Protein AF-A0A9P4LET3-F1 (afdb_monomer_lite)

Foldseek 3Di:
DDDPDPLVVVLVVLQADPVVRDGDDLVSSLVVLVVVLVVVLVVLCCVLPPPVCVVVDDDVSVVVSVVCCDVANPDCDPHSNVVSVVSNVD

Secondary structure (DSSP, 8-state):
---S-HHHHHHHHHTB-TTT-SBPPHHHHHHHHHHHHHHHHHHHHHHHS-GGGGGG--HHHHHHHHHHHHHHTS-SSS-HHHHHHHHH--

Sequence (90 aa):
QPFKSGLVHFLAALGVNLDTLQLRTAPEYSSLLSLLVYCMQVLAAEAFFPTEQRDKQGAAETRMLLQQRSCHLVDGSHSPMSVMLSLLAY

Radius of gyration: 16.03 Å; chains: 1; bounding box: 42×26×40 Å

Structure (mmCIF, N/CA/C/O backbone):
data_AF-A0A9P4LET3-F1
#
_entry.id   AF-A0A9P4LET3-F1
#
loop_
_atom_site.group_PDB
_atom_site.id
_atom_site.type_symbol
_atom_site.label_atom_id
_atom_site.label_alt_id
_atom_site.label_comp_id
_atom_site.label_asym_id
_atom_site.label_entity_id
_atom_site.label_seq_id
_atom_site.pdbx_PDB_ins_code
_atom_site.Cartn_x
_atom_site.Cartn_y
_atom_site.Cartn_z
_atom_site.occupancy
_atom_site.B_iso_or_equiv
_atom_site.auth_seq_id
_atom_site.auth_comp_id
_atom_site.auth_asym_id
_atom_site.auth_atom_id
_atom_site.pdbx_PDB_model_num
ATOM 1 N N . GLN A 1 1 ? -26.159 8.742 0.120 1.00 53.56 1 GLN A N 1
ATOM 2 C CA . GLN A 1 1 ? -25.225 9.247 -0.914 1.00 53.56 1 GLN A CA 1
ATOM 3 C C . GLN A 1 1 ? -24.110 8.224 -1.084 1.00 53.56 1 GLN A C 1
ATOM 5 O O . GLN A 1 1 ? -23.696 7.684 -0.064 1.00 53.56 1 GLN A O 1
ATOM 10 N N . PRO A 1 2 ? -23.644 7.918 -2.307 1.00 61.62 2 PRO A N 1
ATOM 11 C CA . PRO A 1 2 ? -22.465 7.073 -2.483 1.00 61.62 2 PRO A CA 1
ATOM 12 C C . PRO A 1 2 ? -21.225 7.755 -1.884 1.00 61.62 2 PRO A C 1
ATOM 14 O O . PRO A 1 2 ? -21.125 8.985 -1.883 1.00 61.62 2 PRO A O 1
ATOM 17 N N . PHE A 1 3 ? -20.293 6.964 -1.350 1.00 60.09 3 PHE A N 1
ATOM 18 C CA . PHE A 1 3 ? -19.038 7.483 -0.808 1.00 60.09 3 PHE A CA 1
ATOM 19 C C . PHE A 1 3 ? -18.206 8.139 -1.916 1.00 60.09 3 PHE A C 1
ATOM 21 O O . PHE A 1 3 ? -18.095 7.597 -3.013 1.00 60.09 3 PHE A O 1
ATOM 28 N N . LYS A 1 4 ? -17.576 9.286 -1.617 1.00 72.50 4 LYS A N 1
ATOM 29 C CA . LYS A 1 4 ? -16.699 9.997 -2.569 1.00 72.50 4 LYS A CA 1
ATOM 30 C C . LYS A 1 4 ? -15.482 9.165 -3.001 1.00 72.50 4 LYS A C 1
ATOM 32 O O . LYS A 1 4 ? -14.959 9.382 -4.085 1.00 72.50 4 LYS A O 1
ATOM 37 N N . SER A 1 5 ? -15.039 8.226 -2.163 1.00 77.31 5 SER A N 1
ATOM 38 C CA . SER A 1 5 ? -13.988 7.256 -2.479 1.00 77.31 5 SER A CA 1
ATOM 39 C C . SER A 1 5 ? -14.332 5.907 -1.855 1.00 77.31 5 SER A C 1
ATOM 41 O O . SER A 1 5 ? -14.398 5.784 -0.631 1.00 77.31 5 SER A O 1
ATOM 43 N N . GLY A 1 6 ? -14.544 4.890 -2.695 1.00 84.00 6 GLY A N 1
ATOM 44 C CA . GLY A 1 6 ? -14.791 3.521 -2.234 1.00 84.00 6 GLY A CA 1
ATOM 45 C C . GLY A 1 6 ? -13.604 2.935 -1.466 1.00 84.00 6 GLY A C 1
ATOM 46 O O . GLY A 1 6 ? -13.801 2.159 -0.538 1.00 84.00 6 GLY A O 1
ATOM 47 N N . LEU A 1 7 ? -12.381 3.370 -1.784 1.00 82.56 7 LEU A N 1
ATOM 48 C CA . LEU A 1 7 ? -11.168 2.889 -1.127 1.00 82.56 7 LEU A CA 1
ATOM 49 C C . LEU A 1 7 ? -11.054 3.431 0.303 1.00 82.56 7 LEU A C 1
ATOM 51 O O . LEU A 1 7 ? -10.807 2.663 1.221 1.00 82.56 7 LEU A O 1
ATOM 55 N N . VAL A 1 8 ? -11.340 4.718 0.529 1.00 80.88 8 VAL A N 1
ATOM 56 C CA . VAL A 1 8 ? -11.382 5.282 1.895 1.00 80.88 8 VAL A CA 1
ATOM 57 C C . VAL A 1 8 ? -12.446 4.586 2.744 1.00 80.88 8 VAL A C 1
ATOM 59 O O . VAL A 1 8 ? -12.214 4.291 3.913 1.00 80.88 8 VAL A O 1
ATOM 62 N N . HIS A 1 9 ? -13.599 4.277 2.149 1.00 86.56 9 HIS A N 1
ATOM 63 C CA . HIS A 1 9 ? -14.639 3.521 2.839 1.00 86.56 9 HIS A CA 1
ATOM 64 C C . HIS A 1 9 ? -14.190 2.094 3.181 1.00 86.56 9 HIS A C 1
ATOM 66 O O . HIS A 1 9 ? -14.400 1.636 4.300 1.00 86.56 9 HIS A O 1
ATOM 72 N N . PHE A 1 10 ? -13.525 1.416 2.246 1.00 89.38 10 PHE A N 1
ATOM 73 C CA . PHE A 1 10 ? -12.947 0.096 2.474 1.00 89.38 10 PHE A CA 1
ATOM 74 C C . PHE A 1 10 ? -11.913 0.102 3.613 1.00 89.38 10 PHE A C 1
ATOM 76 O O . PHE A 1 10 ? -11.955 -0.777 4.470 1.00 89.38 10 PHE A O 1
ATOM 83 N N . LEU A 1 11 ? -11.049 1.120 3.690 1.00 89.50 11 LEU A N 1
ATOM 84 C CA . LEU A 1 11 ? -10.107 1.284 4.806 1.00 89.50 11 LEU A CA 1
ATOM 85 C C . LEU A 1 11 ? -10.835 1.448 6.144 1.00 89.50 11 LEU A C 1
ATOM 87 O O . LEU A 1 11 ? -10.503 0.772 7.111 1.00 89.50 11 LEU A O 1
ATOM 91 N N . ALA A 1 12 ? -11.877 2.280 6.193 1.00 88.38 12 ALA A N 1
ATOM 92 C CA . ALA A 1 12 ? -12.683 2.432 7.403 1.00 88.38 12 ALA A CA 1
ATOM 93 C C . ALA A 1 12 ? -13.350 1.108 7.825 1.00 88.38 12 ALA A C 1
ATOM 95 O O . ALA A 1 12 ? -13.362 0.773 9.008 1.00 88.38 12 ALA A O 1
ATOM 96 N N . ALA A 1 13 ? -13.855 0.330 6.863 1.00 91.12 13 ALA A N 1
ATOM 97 C CA . ALA A 1 13 ? -14.449 -0.979 7.122 1.00 91.12 13 ALA A CA 1
ATOM 98 C C . ALA A 1 13 ? -13.420 -2.004 7.636 1.00 91.12 13 ALA A C 1
ATOM 100 O O . ALA A 1 13 ? -13.749 -2.801 8.511 1.00 91.12 13 ALA A O 1
ATOM 101 N N . LEU A 1 14 ? -12.167 -1.954 7.165 1.00 91.69 14 LEU A N 1
ATOM 102 C CA . LEU A 1 14 ? -11.076 -2.789 7.687 1.00 91.69 14 LEU A CA 1
ATOM 103 C C . LEU A 1 14 ? -10.778 -2.528 9.167 1.00 91.69 14 LEU A C 1
ATOM 105 O O . LEU A 1 14 ? -10.307 -3.429 9.863 1.00 91.69 14 LEU A O 1
ATOM 109 N N . GLY A 1 15 ? -11.078 -1.322 9.653 1.00 91.62 15 GLY A N 1
ATOM 110 C CA . GLY A 1 15 ? -10.978 -0.963 11.064 1.00 91.62 15 GLY A CA 1
ATOM 111 C C . GLY A 1 15 ? -11.965 -1.707 11.959 1.00 91.62 15 GLY A C 1
ATOM 112 O O . GLY A 1 15 ? -11.773 -1.724 13.169 1.00 91.62 15 GLY A O 1
ATOM 113 N N . VAL A 1 16 ? -12.990 -2.352 11.400 1.00 93.56 16 VAL A N 1
ATOM 114 C CA . VAL A 1 16 ? -13.969 -3.137 12.156 1.00 93.56 16 VAL A CA 1
ATOM 115 C C . VAL A 1 16 ? -13.548 -4.609 12.177 1.00 93.56 16 VAL A C 1
ATOM 117 O O . VAL A 1 16 ? -13.211 -5.218 11.159 1.00 93.56 16 VAL A O 1
ATOM 120 N N . ASN A 1 17 ? -13.559 -5.203 13.364 1.00 91.50 17 ASN A N 1
ATOM 121 C CA . ASN A 1 17 ? -13.459 -6.639 13.548 1.00 91.50 17 ASN A CA 1
ATOM 122 C C . ASN A 1 17 ? -14.838 -7.260 13.279 1.00 91.50 17 ASN A C 1
ATOM 124 O O . ASN A 1 17 ? -15.810 -6.921 13.947 1.00 91.50 17 ASN A O 1
ATOM 128 N N . LEU A 1 18 ? -14.929 -8.151 12.291 1.00 88.00 18 LEU A N 1
ATOM 129 C CA . LEU A 1 18 ? -16.201 -8.750 11.875 1.00 88.00 18 LEU A CA 1
ATOM 130 C C . LEU A 1 18 ? -16.746 -9.768 12.884 1.00 88.00 18 LEU A C 1
ATOM 132 O O . LEU A 1 18 ? -17.955 -9.971 12.928 1.00 88.00 18 LEU A O 1
ATOM 136 N N . ASP A 1 19 ? -15.882 -10.362 13.707 1.00 89.75 19 ASP A N 1
ATOM 137 C CA . ASP A 1 19 ? -16.276 -11.378 14.684 1.00 89.75 19 ASP A CA 1
ATOM 138 C C . ASP A 1 19 ? -16.875 -10.736 15.938 1.00 89.75 19 ASP A C 1
ATOM 140 O O . ASP A 1 19 ? -17.856 -11.223 16.497 1.00 89.75 19 ASP A O 1
ATOM 144 N N . THR A 1 20 ? -16.296 -9.618 16.381 1.00 91.12 20 THR A N 1
ATOM 145 C CA . THR A 1 20 ? -16.736 -8.906 17.592 1.00 91.12 20 THR A CA 1
ATOM 146 C C . THR A 1 20 ? -17.619 -7.698 17.296 1.00 91.12 20 THR A C 1
ATOM 148 O O . THR A 1 20 ? -18.220 -7.146 18.217 1.00 91.12 20 THR A O 1
ATOM 151 N N . LEU A 1 21 ? -17.686 -7.266 16.031 1.00 90.19 21 LEU A N 1
ATOM 152 C CA . LEU A 1 21 ? -18.310 -6.017 15.576 1.00 90.19 21 LEU A CA 1
ATOM 153 C C . LEU A 1 21 ? -17.765 -4.763 16.282 1.00 90.19 21 LEU A C 1
ATOM 155 O O . LEU A 1 21 ? -18.415 -3.717 16.303 1.00 90.19 21 LEU A O 1
ATOM 159 N N . GLN A 1 22 ? -16.564 -4.855 16.855 1.00 92.62 22 GLN A N 1
ATOM 160 C CA . GLN A 1 22 ? -15.867 -3.743 17.495 1.00 92.62 22 GLN A CA 1
ATOM 161 C C . GLN A 1 22 ? -14.772 -3.184 16.593 1.00 92.62 22 GLN A C 1
ATOM 163 O O . GLN A 1 22 ? -14.347 -3.821 15.630 1.00 92.62 22 GLN A O 1
ATOM 168 N N . LEU A 1 23 ? -14.284 -1.988 16.920 1.00 93.50 23 LEU A N 1
ATOM 169 C CA . LEU A 1 23 ? -13.082 -1.463 16.285 1.00 93.50 23 LEU A CA 1
ATOM 170 C C . LEU A 1 23 ? -11.877 -2.323 16.674 1.00 93.50 23 LEU A C 1
ATOM 172 O O . LEU A 1 23 ? -11.708 -2.691 17.837 1.00 93.50 23 LEU A O 1
ATOM 176 N N . ARG A 1 24 ? -11.038 -2.629 15.689 1.00 94.56 24 ARG A N 1
ATOM 177 C CA . ARG A 1 24 ? -9.735 -3.254 15.896 1.00 94.56 24 ARG A CA 1
ATOM 178 C C . ARG A 1 24 ? -8.856 -2.340 16.731 1.00 94.56 24 ARG A C 1
ATOM 180 O O . ARG A 1 24 ? -8.963 -1.113 16.675 1.00 94.56 24 ARG A O 1
ATOM 187 N N . THR A 1 25 ? -7.946 -2.950 17.475 1.00 93.75 25 THR A N 1
ATOM 188 C CA . THR A 1 25 ? -6.903 -2.195 18.162 1.00 93.75 25 THR A CA 1
ATOM 189 C C . THR A 1 25 ? -5.969 -1.538 17.142 1.00 93.75 25 THR A C 1
ATOM 191 O O . THR A 1 25 ? -5.833 -2.003 16.007 1.00 93.75 25 THR A O 1
ATOM 194 N N . ALA A 1 26 ? -5.296 -0.461 17.552 1.00 90.88 26 ALA A N 1
ATOM 195 C CA . ALA A 1 26 ? -4.303 0.210 16.717 1.00 90.88 26 ALA A CA 1
ATOM 196 C C . ALA A 1 26 ? -3.266 -0.756 16.097 1.00 90.88 26 ALA A C 1
ATOM 198 O O . ALA A 1 26 ? -3.109 -0.714 14.879 1.00 90.88 26 ALA A O 1
ATOM 199 N N . PRO A 1 27 ? -2.606 -1.671 16.842 1.00 92.62 27 PRO A N 1
ATOM 200 C CA . PRO A 1 27 ? -1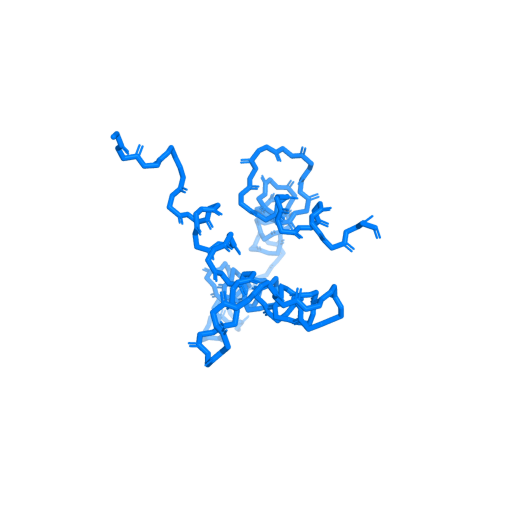.641 -2.592 16.238 1.00 92.62 27 PRO A CA 1
ATOM 201 C C . PRO A 1 27 ? -2.272 -3.548 15.216 1.00 92.62 27 PRO A C 1
ATOM 203 O O . PRO A 1 27 ? -1.703 -3.739 14.146 1.00 92.62 27 PRO A O 1
ATOM 206 N N . GLU A 1 28 ? -3.456 -4.104 15.488 1.00 93.19 28 GLU A N 1
ATOM 207 C CA . GLU A 1 28 ? -4.146 -4.998 14.544 1.00 93.19 28 GLU A CA 1
ATOM 208 C C . GLU A 1 28 ? -4.511 -4.280 13.242 1.00 93.19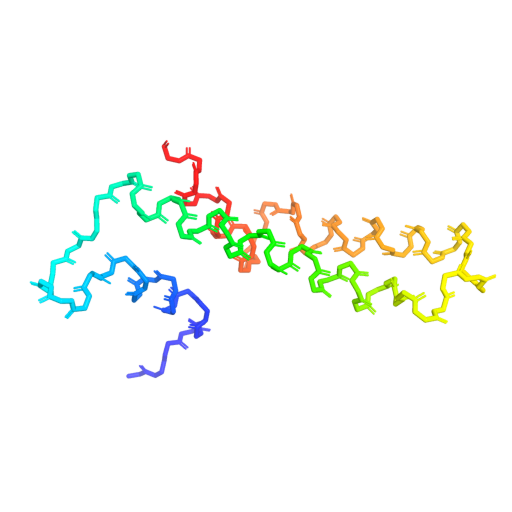 28 GLU A C 1
ATOM 210 O O . GLU A 1 28 ? -4.311 -4.810 12.147 1.00 93.19 28 GLU A O 1
ATOM 215 N N . TYR A 1 29 ? -5.040 -3.061 13.358 1.00 92.88 29 TYR A N 1
ATOM 216 C CA . TYR A 1 29 ? -5.408 -2.257 12.202 1.00 92.88 29 TYR A CA 1
ATOM 217 C C . TYR A 1 29 ? -4.173 -1.803 11.413 1.00 92.88 29 TYR A C 1
ATOM 219 O O . TYR A 1 29 ? -4.138 -1.959 10.193 1.00 92.88 29 TYR A O 1
ATOM 227 N N . SER A 1 30 ? -3.124 -1.334 12.092 1.00 91.81 30 SER A N 1
ATOM 228 C CA . SER A 1 30 ? -1.866 -0.927 11.457 1.00 91.81 30 SER A CA 1
ATOM 229 C C . SER A 1 30 ? -1.164 -2.086 10.751 1.00 91.81 30 SER A C 1
ATOM 231 O O . SER A 1 30 ? -0.599 -1.887 9.675 1.00 91.81 30 SER A O 1
ATOM 233 N N . SER A 1 31 ? -1.227 -3.313 11.282 1.00 93.56 31 SER A N 1
ATOM 234 C CA . SER A 1 31 ? -0.703 -4.498 10.589 1.00 93.56 31 SER A CA 1
ATOM 235 C C . SER A 1 31 ? -1.449 -4.783 9.283 1.00 93.56 31 SER A C 1
ATOM 237 O O . SER A 1 31 ? -0.808 -4.993 8.252 1.00 93.56 31 SER A O 1
ATOM 239 N N . LEU A 1 32 ? -2.787 -4.739 9.289 1.00 94.00 32 LEU A N 1
ATOM 240 C CA . LEU A 1 32 ? -3.594 -4.916 8.073 1.00 94.00 32 LEU A CA 1
ATOM 241 C C . LEU A 1 32 ? -3.315 -3.821 7.044 1.00 94.00 32 LEU A C 1
ATOM 243 O O . LEU A 1 32 ? -3.152 -4.098 5.856 1.00 94.00 32 LEU A O 1
ATOM 247 N N . LEU A 1 33 ? -3.224 -2.580 7.508 1.00 92.25 33 LEU A N 1
ATOM 248 C CA . LEU A 1 33 ? -2.962 -1.430 6.662 1.00 92.25 33 LEU A CA 1
ATOM 249 C C . LEU A 1 33 ? -1.563 -1.490 6.034 1.00 92.25 33 LEU A C 1
ATOM 251 O O . LEU A 1 33 ? -1.416 -1.231 4.843 1.00 92.25 33 LEU A O 1
ATOM 255 N N . SER A 1 34 ? -0.554 -1.918 6.798 1.00 91.06 34 SER A N 1
ATOM 256 C CA . SER A 1 34 ? 0.812 -2.136 6.300 1.00 91.06 34 SER A CA 1
ATOM 257 C C . SER A 1 34 ? 0.861 -3.211 5.216 1.00 91.06 34 SER A C 1
ATOM 259 O O . SER A 1 34 ? 1.530 -3.033 4.198 1.00 91.06 34 SER A O 1
ATOM 261 N N . LEU A 1 35 ? 0.115 -4.306 5.395 1.00 93.00 35 LEU A N 1
ATOM 262 C CA . LEU A 1 35 ? -0.012 -5.341 4.371 1.00 93.00 35 LEU A CA 1
ATOM 263 C C . LEU A 1 35 ? -0.666 -4.781 3.103 1.00 93.00 35 LEU A C 1
ATOM 265 O O . LEU A 1 35 ? -0.189 -5.045 2.004 1.00 93.00 35 LEU A O 1
ATOM 269 N N . LEU A 1 36 ? -1.713 -3.965 3.246 1.00 92.38 36 LEU A N 1
ATOM 270 C CA . LEU A 1 36 ? -2.396 -3.352 2.108 1.00 92.38 36 LEU A CA 1
ATOM 271 C C . LEU A 1 36 ? -1.478 -2.409 1.322 1.00 92.38 36 LEU A C 1
ATOM 273 O O . LEU A 1 36 ? -1.425 -2.475 0.095 1.00 92.38 36 LEU A O 1
ATOM 277 N N . VAL A 1 37 ? -0.724 -1.568 2.034 1.00 90.12 37 VAL A N 1
ATOM 278 C CA . VAL A 1 37 ? 0.311 -0.686 1.475 1.00 90.12 37 VAL A CA 1
ATOM 279 C C . VAL A 1 37 ? 1.331 -1.507 0.691 1.00 90.12 37 VAL A C 1
ATOM 281 O O . VAL A 1 37 ? 1.630 -1.175 -0.457 1.00 90.12 37 VAL A O 1
ATOM 284 N N . TYR A 1 38 ? 1.826 -2.601 1.271 1.00 90.06 38 TYR A N 1
ATOM 285 C CA . TYR A 1 38 ? 2.774 -3.488 0.604 1.00 90.06 38 TYR A CA 1
ATOM 286 C C . TYR A 1 38 ? 2.177 -4.129 -0.657 1.00 90.06 38 TYR A C 1
ATOM 288 O O . TYR A 1 38 ? 2.781 -4.057 -1.726 1.00 90.06 38 TYR A O 1
ATOM 296 N N . CYS A 1 39 ? 0.966 -4.687 -0.576 1.00 91.62 39 CYS A N 1
ATOM 297 C CA . CYS A 1 39 ? 0.277 -5.269 -1.728 1.00 91.62 39 CYS A CA 1
ATOM 298 C C . CYS A 1 39 ? 0.099 -4.250 -2.860 1.00 91.62 39 CYS A C 1
ATOM 300 O O . CYS A 1 39 ? 0.381 -4.565 -4.013 1.00 91.62 39 CYS A O 1
ATOM 302 N N . MET A 1 40 ? -0.306 -3.018 -2.546 1.00 87.62 40 MET A N 1
ATOM 303 C CA . MET A 1 40 ? -0.459 -1.951 -3.540 1.00 87.62 40 MET A CA 1
ATOM 304 C C . MET A 1 40 ? 0.873 -1.579 -4.197 1.00 87.62 40 MET A C 1
ATOM 306 O O . MET A 1 40 ? 0.919 -1.382 -5.409 1.00 87.62 40 MET A O 1
ATOM 310 N N . GLN A 1 41 ? 1.965 -1.525 -3.430 1.00 85.06 41 GLN A N 1
ATOM 311 C CA . GLN A 1 41 ? 3.303 -1.279 -3.973 1.00 85.06 41 GLN A CA 1
ATOM 312 C C . GLN A 1 41 ? 3.758 -2.403 -4.905 1.00 85.06 41 GLN A C 1
ATOM 314 O O . GLN A 1 41 ? 4.291 -2.113 -5.974 1.00 85.06 41 GLN A O 1
ATOM 319 N N . VAL A 1 42 ? 3.530 -3.664 -4.530 1.00 88.12 42 VAL A N 1
ATOM 320 C CA . VAL A 1 42 ? 3.877 -4.830 -5.357 1.00 88.12 42 VAL A CA 1
ATOM 321 C C . VAL A 1 42 ? 3.052 -4.854 -6.641 1.00 88.12 42 VAL A C 1
ATOM 323 O O . VAL A 1 42 ? 3.618 -5.013 -7.717 1.00 88.12 42 VAL A O 1
ATOM 326 N N . LEU A 1 43 ? 1.738 -4.634 -6.556 1.00 88.06 43 LEU A N 1
ATOM 327 C CA . LEU A 1 43 ? 0.863 -4.587 -7.730 1.00 88.06 43 LEU A CA 1
ATOM 328 C C . LEU A 1 43 ? 1.229 -3.437 -8.668 1.00 88.06 43 LEU A C 1
ATOM 330 O O . LEU A 1 43 ? 1.262 -3.624 -9.879 1.00 88.06 43 LEU A O 1
ATOM 334 N N . ALA A 1 44 ? 1.539 -2.259 -8.126 1.00 84.12 44 ALA A N 1
ATOM 335 C CA . ALA A 1 44 ? 2.002 -1.142 -8.936 1.00 84.12 44 ALA A CA 1
ATOM 336 C C . ALA A 1 44 ? 3.358 -1.450 -9.588 1.00 84.12 44 ALA A C 1
ATOM 338 O O . ALA A 1 44 ? 3.540 -1.175 -10.771 1.00 84.12 44 ALA A O 1
ATOM 339 N N . ALA A 1 45 ? 4.292 -2.054 -8.849 1.00 83.12 45 ALA A N 1
ATOM 340 C CA . ALA A 1 45 ? 5.574 -2.476 -9.399 1.00 83.12 45 ALA A CA 1
ATOM 341 C C . ALA A 1 45 ?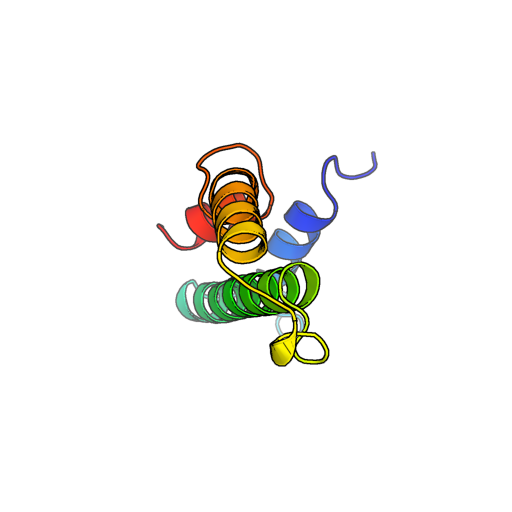 5.393 -3.489 -10.535 1.00 83.12 45 ALA A C 1
ATOM 343 O O . ALA A 1 45 ? 6.020 -3.321 -11.570 1.00 83.12 45 ALA A O 1
ATOM 344 N N . GLU A 1 46 ? 4.503 -4.470 -10.396 1.00 87.12 46 GLU A N 1
ATOM 345 C CA . GLU A 1 46 ? 4.213 -5.436 -11.460 1.00 87.12 46 GLU A CA 1
ATOM 346 C C . GLU A 1 46 ? 3.488 -4.786 -12.652 1.00 87.12 46 GLU A C 1
ATOM 348 O O . GLU A 1 46 ? 3.778 -5.107 -13.798 1.00 87.12 46 GLU A O 1
ATOM 353 N N . ALA A 1 47 ? 2.593 -3.820 -12.420 1.00 85.25 47 ALA A N 1
ATOM 354 C CA . ALA A 1 47 ? 1.888 -3.113 -13.492 1.00 85.25 47 ALA A CA 1
ATOM 355 C C . ALA A 1 47 ? 2.817 -2.223 -14.336 1.00 85.25 47 ALA A C 1
ATOM 357 O O . ALA A 1 47 ? 2.657 -2.131 -15.552 1.00 85.25 47 ALA A O 1
ATOM 358 N N . PHE A 1 48 ? 3.781 -1.552 -13.700 1.00 80.50 48 PHE A N 1
ATOM 359 C CA . PHE A 1 48 ? 4.740 -0.674 -14.381 1.00 80.50 48 PHE A CA 1
ATOM 360 C C . PHE A 1 48 ? 6.012 -1.397 -14.827 1.00 80.50 48 PHE A C 1
ATOM 362 O O . PHE A 1 48 ? 6.689 -0.937 -15.745 1.00 80.50 48 PHE A O 1
ATOM 369 N N . PHE A 1 49 ? 6.341 -2.505 -14.170 1.00 81.62 49 PHE A N 1
ATOM 370 C CA . PHE A 1 49 ? 7.537 -3.304 -14.394 1.00 81.62 49 PHE A CA 1
ATOM 371 C C . PHE A 1 49 ? 7.189 -4.805 -14.430 1.00 81.62 49 PHE A C 1
ATOM 373 O O . PHE A 1 49 ? 7.630 -5.564 -13.559 1.00 81.62 49 PHE A O 1
ATOM 380 N N . PRO A 1 50 ? 6.403 -5.253 -15.435 1.00 86.06 50 PRO A N 1
ATOM 381 C CA . PRO A 1 50 ? 5.982 -6.645 -15.514 1.00 86.06 50 PRO A CA 1
ATOM 382 C C . PRO A 1 50 ? 7.174 -7.585 -15.517 1.00 86.06 50 PRO A C 1
ATOM 384 O O . PRO A 1 50 ? 8.128 -7.394 -16.280 1.00 86.06 50 PRO A O 1
ATOM 387 N N . THR A 1 51 ? 7.101 -8.626 -14.696 1.00 86.44 51 THR A N 1
ATOM 388 C CA . THR A 1 51 ? 8.184 -9.593 -14.537 1.00 86.44 51 THR A CA 1
ATOM 389 C C . THR A 1 51 ? 8.494 -10.304 -15.857 1.00 86.44 51 THR A C 1
ATOM 391 O O . THR A 1 51 ? 9.663 -10.503 -16.179 1.00 86.44 51 THR A O 1
ATOM 394 N N . GLU A 1 52 ? 7.477 -10.573 -16.681 1.00 87.06 52 GLU A N 1
ATOM 395 C CA . GLU A 1 52 ? 7.615 -11.190 -18.012 1.00 87.06 52 GLU A CA 1
ATOM 396 C C . GLU A 1 52 ? 8.384 -10.336 -19.033 1.00 87.06 52 GLU A C 1
ATOM 398 O O . GLU A 1 52 ? 8.809 -10.834 -20.075 1.00 87.06 52 GLU A O 1
ATOM 403 N N . GLN A 1 53 ? 8.545 -9.037 -18.770 1.00 85.06 53 GLN A N 1
ATOM 404 C CA . GLN A 1 53 ? 9.179 -8.092 -19.690 1.00 85.06 53 GLN A CA 1
ATOM 405 C C . GLN A 1 53 ? 10.510 -7.548 -19.164 1.00 85.06 53 GLN A C 1
ATOM 407 O O . GLN A 1 53 ? 11.108 -6.702 -19.830 1.00 85.06 53 GLN A O 1
ATOM 412 N N . ARG A 1 54 ? 11.009 -8.045 -18.023 1.00 81.38 54 ARG A N 1
ATOM 413 C CA . ARG A 1 54 ? 12.241 -7.551 -17.378 1.00 81.38 54 ARG A CA 1
ATOM 414 C C . ARG A 1 54 ? 13.453 -7.546 -18.290 1.00 81.38 54 ARG A C 1
ATOM 416 O O . ARG A 1 54 ? 14.208 -6.582 -18.285 1.00 81.38 54 ARG A O 1
ATOM 423 N N . ASP A 1 55 ? 13.581 -8.557 -19.138 1.00 83.75 55 ASP A N 1
ATOM 424 C CA . ASP A 1 55 ? 14.707 -8.690 -20.068 1.0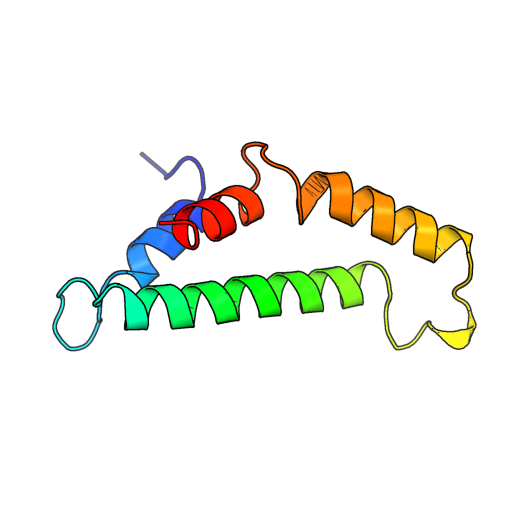0 83.75 55 ASP A CA 1
ATOM 425 C C . ASP A 1 55 ? 14.719 -7.595 -21.152 1.00 83.75 55 ASP A C 1
ATOM 427 O O . ASP A 1 55 ? 15.737 -7.353 -21.797 1.00 83.75 55 ASP A O 1
ATOM 431 N N . LYS A 1 56 ? 13.573 -6.936 -21.368 1.00 81.88 56 LYS A N 1
ATOM 432 C CA . LYS A 1 56 ? 13.363 -5.867 -22.356 1.00 81.88 56 LYS A CA 1
ATOM 433 C C . LYS A 1 56 ? 13.285 -4.480 -21.713 1.00 81.88 56 LYS A C 1
ATOM 435 O O . LYS A 1 56 ? 13.169 -3.493 -22.433 1.00 81.88 56 LYS A O 1
ATOM 440 N N . GLN A 1 57 ? 13.319 -4.404 -20.384 1.00 81.75 57 GLN A N 1
ATOM 441 C CA . GLN A 1 57 ? 13.204 -3.166 -19.621 1.00 81.75 57 GLN A CA 1
ATOM 442 C C . GLN A 1 57 ? 14.588 -2.571 -19.344 1.00 81.75 57 GLN A C 1
ATOM 444 O O . GLN A 1 57 ? 15.550 -3.277 -19.048 1.00 81.75 57 GLN A O 1
ATOM 449 N N . GLY A 1 58 ? 14.688 -1.246 -19.417 1.00 81.38 58 GLY A N 1
ATOM 450 C CA . GLY A 1 58 ? 15.921 -0.504 -19.212 1.00 81.38 58 GLY A CA 1
ATOM 451 C C . GLY A 1 58 ? 15.714 0.784 -18.418 1.00 81.38 58 GLY A C 1
ATOM 452 O O . GLY A 1 58 ? 14.850 0.918 -17.544 1.00 81.38 58 GLY A O 1
ATOM 453 N N . ALA A 1 59 ? 16.574 1.765 -18.693 1.00 84.81 59 ALA A N 1
ATOM 454 C CA . ALA A 1 59 ? 16.602 3.016 -17.941 1.00 84.81 59 ALA A CA 1
ATOM 455 C C . ALA A 1 59 ? 15.334 3.872 -18.132 1.00 84.81 59 ALA A C 1
ATOM 457 O O . ALA A 1 59 ? 14.998 4.660 -17.248 1.00 84.81 59 ALA A O 1
ATOM 458 N N . ALA A 1 60 ? 14.635 3.744 -19.263 1.00 85.19 60 ALA A N 1
ATOM 459 C CA . ALA A 1 60 ? 13.445 4.539 -19.566 1.00 85.19 60 ALA A CA 1
ATOM 460 C C . ALA A 1 60 ? 12.239 4.097 -18.723 1.00 85.19 60 ALA A C 1
ATOM 462 O O . ALA A 1 60 ? 11.590 4.917 -18.076 1.00 85.19 60 ALA A O 1
ATOM 463 N N . GLU A 1 61 ? 12.004 2.793 -18.648 1.00 82.69 61 GLU A N 1
ATOM 464 C CA . GLU A 1 61 ? 10.938 2.165 -17.874 1.00 82.69 61 GLU A CA 1
ATOM 465 C C . GLU A 1 61 ? 11.181 2.400 -16.381 1.00 82.69 61 GLU A C 1
ATOM 467 O O . GLU A 1 61 ? 10.258 2.714 -15.632 1.00 82.69 61 GLU A O 1
ATOM 472 N N . THR A 1 62 ? 12.447 2.337 -15.950 1.00 81.69 62 THR A N 1
ATOM 473 C CA . THR A 1 62 ? 12.831 2.619 -14.559 1.00 81.69 62 THR A CA 1
ATOM 474 C C . THR A 1 62 ? 12.508 4.069 -14.188 1.00 81.69 62 THR A C 1
ATOM 476 O O . THR A 1 62 ? 11.974 4.337 -13.112 1.00 81.69 62 THR A O 1
ATOM 479 N N . ARG A 1 63 ? 12.782 5.027 -15.086 1.00 85.00 63 ARG A N 1
ATOM 480 C CA . ARG A 1 63 ? 12.414 6.440 -14.886 1.00 85.00 63 ARG A CA 1
ATOM 481 C C . ARG A 1 63 ? 10.899 6.627 -14.837 1.00 85.00 63 ARG A C 1
ATOM 483 O O . ARG A 1 63 ? 10.423 7.364 -13.977 1.00 85.00 63 ARG A O 1
ATOM 490 N N . MET A 1 64 ? 10.153 5.937 -15.700 1.00 82.88 64 MET A N 1
ATOM 491 C CA . MET A 1 64 ? 8.689 5.966 -15.688 1.00 82.88 64 MET A CA 1
ATOM 492 C C . MET A 1 64 ? 8.133 5.434 -14.360 1.00 82.88 64 MET A C 1
ATOM 494 O O . MET A 1 64 ? 7.277 6.081 -13.762 1.00 82.88 64 MET A O 1
ATOM 498 N N . LEU A 1 65 ? 8.666 4.322 -13.844 1.00 79.31 65 LEU A N 1
ATOM 499 C CA . LEU A 1 65 ? 8.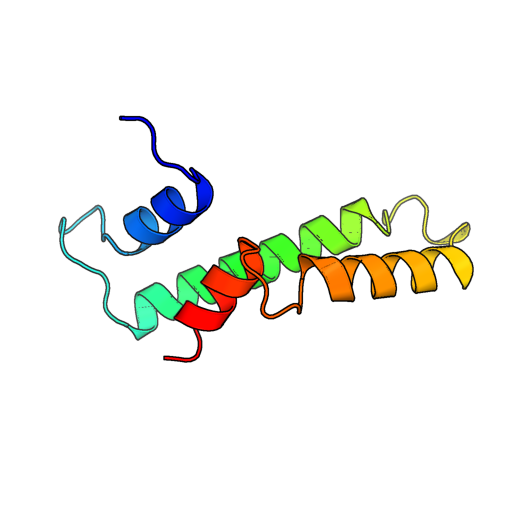294 3.780 -12.535 1.00 79.31 65 LEU A CA 1
ATOM 500 C C . LEU A 1 65 ? 8.560 4.787 -11.410 1.00 79.31 65 LEU A C 1
ATOM 502 O O . LEU A 1 65 ? 7.693 5.007 -10.568 1.00 79.31 65 LEU A O 1
ATOM 506 N N . LEU A 1 66 ? 9.739 5.416 -11.386 1.00 81.38 66 LEU A N 1
ATOM 507 C CA . LEU A 1 66 ? 10.080 6.418 -10.371 1.00 81.38 66 LEU A CA 1
ATOM 508 C C . LEU A 1 66 ? 9.147 7.633 -10.429 1.00 81.38 66 LEU A C 1
ATOM 510 O O . LEU A 1 66 ? 8.720 8.124 -9.384 1.00 81.38 66 LEU A O 1
ATOM 514 N N . GLN A 1 67 ? 8.780 8.076 -11.632 1.00 84.56 67 GLN A N 1
ATOM 515 C CA . GLN A 1 67 ? 7.817 9.157 -11.820 1.00 84.56 67 GLN A CA 1
ATOM 516 C C . GLN A 1 67 ? 6.427 8.760 -11.307 1.00 84.56 67 GLN A C 1
ATOM 518 O O . GLN A 1 67 ? 5.838 9.485 -10.512 1.00 84.56 67 GLN A O 1
ATOM 523 N N . GLN A 1 68 ? 5.926 7.581 -11.685 1.00 81.12 68 GLN A N 1
ATOM 524 C CA . GLN A 1 68 ? 4.629 7.079 -11.222 1.00 81.12 68 GLN A CA 1
ATOM 525 C C . GLN A 1 68 ? 4.602 6.880 -9.706 1.00 81.12 68 GLN A C 1
ATOM 527 O O . GLN A 1 68 ? 3.629 7.247 -9.046 1.00 81.12 68 GLN A O 1
ATOM 532 N N . ARG A 1 69 ? 5.700 6.378 -9.137 1.00 77.69 69 ARG A N 1
ATOM 533 C CA . ARG A 1 69 ? 5.881 6.248 -7.692 1.00 77.69 69 ARG A CA 1
ATOM 534 C C . ARG A 1 69 ? 5.824 7.608 -6.998 1.00 77.69 69 ARG A C 1
ATOM 536 O O . ARG A 1 69 ? 5.146 7.730 -5.981 1.00 77.69 69 ARG A O 1
ATOM 543 N N . SER A 1 70 ? 6.486 8.620 -7.554 1.00 78.31 70 SER A N 1
ATOM 544 C CA . S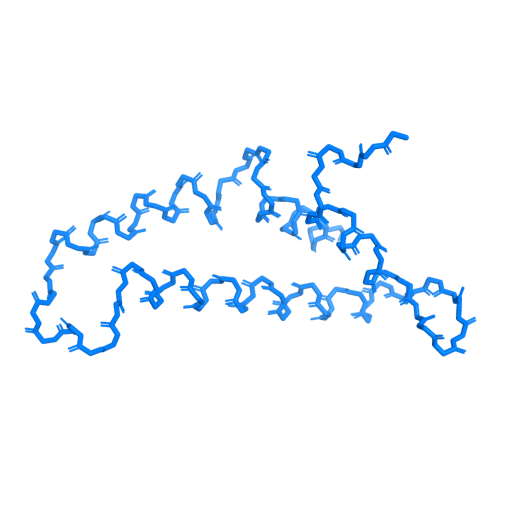ER A 1 70 ? 6.464 9.983 -7.018 1.00 78.31 70 SER A CA 1
ATOM 545 C C . SER A 1 70 ? 5.099 10.656 -7.135 1.00 78.31 70 SER A C 1
ATOM 547 O O . SER A 1 70 ? 4.804 11.508 -6.309 1.00 78.31 70 SER A O 1
ATOM 549 N N . CYS A 1 71 ? 4.294 10.319 -8.144 1.00 74.75 71 CYS A N 1
ATOM 550 C CA . CYS A 1 71 ? 2.973 10.916 -8.348 1.00 74.75 71 CYS A CA 1
ATOM 551 C C . CYS A 1 71 ? 1.852 10.210 -7.574 1.00 74.75 71 CYS A C 1
ATOM 553 O O . CYS A 1 71 ? 0.824 10.826 -7.329 1.00 74.75 71 CYS A O 1
ATOM 555 N N . HIS A 1 72 ? 2.006 8.924 -7.234 1.00 69.38 72 HIS A N 1
ATOM 556 C CA . HIS A 1 72 ? 0.874 8.121 -6.749 1.00 69.38 72 HIS A CA 1
ATOM 557 C C . HIS A 1 72 ? 1.168 7.229 -5.536 1.00 69.38 72 HIS A C 1
ATOM 559 O O . HIS A 1 72 ? 0.229 6.826 -4.853 1.00 69.38 72 HIS A O 1
ATOM 565 N N . LEU A 1 73 ? 2.433 6.875 -5.270 1.00 68.38 73 LEU A N 1
ATOM 566 C CA . LEU A 1 73 ? 2.786 5.875 -4.246 1.00 68.38 73 LEU A CA 1
ATOM 567 C C . LEU A 1 73 ? 3.526 6.445 -3.029 1.00 68.38 73 LEU A C 1
ATOM 569 O O . LEU A 1 73 ? 3.670 5.743 -2.029 1.00 68.38 73 LEU A O 1
ATOM 573 N N . VAL A 1 74 ? 4.054 7.665 -3.127 1.00 64.12 74 VAL A N 1
ATOM 574 C CA . VAL A 1 74 ? 4.854 8.316 -2.068 1.00 64.12 74 VAL A CA 1
ATOM 575 C C . VAL A 1 74 ? 4.441 9.781 -1.873 1.00 64.12 74 VAL A C 1
ATOM 577 O O . VAL A 1 74 ? 5.013 10.487 -1.050 1.00 64.12 74 VAL A O 1
ATOM 580 N N . ASP A 1 75 ? 3.455 10.266 -2.627 1.00 57.94 75 ASP A N 1
ATOM 581 C CA . ASP A 1 75 ? 3.065 11.668 -2.555 1.00 57.94 75 ASP A CA 1
ATOM 582 C C . ASP A 1 75 ? 2.173 11.952 -1.333 1.00 57.94 75 ASP A C 1
ATOM 584 O O . ASP A 1 75 ? 1.423 11.096 -0.869 1.00 57.94 75 ASP A O 1
ATOM 588 N N . GLY A 1 76 ? 2.280 13.165 -0.785 1.00 54.66 76 GLY A N 1
ATOM 589 C CA . GLY A 1 76 ? 1.399 13.666 0.274 1.00 54.66 76 GLY A CA 1
ATOM 590 C C . GLY A 1 76 ? 0.091 14.254 -0.264 1.00 54.66 76 GLY A C 1
ATOM 591 O O . GLY A 1 76 ? -0.506 15.100 0.398 1.00 54.66 76 GLY A O 1
ATOM 592 N N . SER A 1 77 ? -0.333 13.893 -1.483 1.00 59.56 77 SER A N 1
ATOM 593 C CA . SER A 1 77 ? -1.583 14.400 -2.062 1.00 59.56 77 SER A CA 1
ATOM 594 C C . SER A 1 77 ? -2.791 13.615 -1.544 1.00 59.56 77 SER A C 1
ATOM 596 O O . SER A 1 77 ? -2.669 12.749 -0.683 1.00 59.56 77 SER A O 1
ATOM 598 N N . HIS A 1 78 ? -3.992 13.885 -2.057 1.00 61.03 78 HIS A N 1
ATOM 599 C CA . HIS A 1 78 ? -5.200 13.119 -1.726 1.00 61.03 78 HIS A CA 1
ATOM 600 C C . HIS A 1 78 ? -5.279 11.768 -2.468 1.00 61.03 78 HIS A C 1
ATOM 602 O O . HIS A 1 78 ? -6.361 11.334 -2.871 1.00 61.03 78 HIS A O 1
ATOM 608 N N . SER A 1 79 ? -4.143 11.097 -2.673 1.00 72.44 79 SER A N 1
ATOM 609 C CA . SER A 1 79 ? -4.104 9.747 -3.225 1.00 72.44 79 SER A CA 1
ATOM 610 C C . SER A 1 79 ? -4.562 8.720 -2.174 1.00 72.44 79 SER A C 1
ATOM 612 O O . SER A 1 79 ? -4.351 8.906 -0.972 1.00 72.44 79 SER A O 1
ATOM 614 N N . PRO A 1 80 ? -5.180 7.597 -2.581 1.00 71.69 80 PRO A N 1
ATOM 615 C CA . PRO A 1 80 ? -5.525 6.530 -1.644 1.00 71.69 80 PRO A CA 1
ATOM 616 C C . PRO A 1 80 ? -4.317 5.999 -0.858 1.00 71.69 80 PRO A C 1
ATOM 618 O O . PRO A 1 80 ? -4.452 5.644 0.310 1.00 71.69 80 PRO A O 1
ATOM 621 N N . MET A 1 81 ? -3.133 5.991 -1.479 1.00 82.12 81 MET A N 1
ATOM 622 C CA . MET A 1 81 ? -1.879 5.606 -0.834 1.00 82.12 81 MET A CA 1
ATOM 623 C C . MET A 1 81 ? -1.482 6.579 0.278 1.00 82.12 81 MET A C 1
ATOM 625 O O . MET A 1 81 ? -1.153 6.140 1.375 1.00 82.12 81 MET A O 1
ATOM 629 N N . SER A 1 82 ? -1.586 7.884 0.031 1.00 78.25 82 SER A N 1
ATOM 630 C CA . SER A 1 82 ? -1.342 8.923 1.035 1.00 78.25 82 SER A CA 1
ATOM 631 C C . SER A 1 82 ? -2.265 8.789 2.247 1.00 78.25 82 SER A C 1
ATOM 633 O O . SER A 1 82 ? -1.813 8.922 3.383 1.00 78.25 82 SER A O 1
ATOM 635 N N . VAL A 1 83 ? -3.540 8.432 2.040 1.00 82.00 83 VAL A N 1
ATOM 636 C CA . VAL A 1 83 ? -4.477 8.157 3.145 1.00 82.00 83 VAL A CA 1
ATOM 637 C C . VAL A 1 83 ? -4.009 6.962 3.975 1.00 82.00 83 VAL A C 1
ATOM 639 O O . VAL A 1 83 ? -3.971 7.052 5.200 1.00 82.00 83 VAL A O 1
ATOM 642 N N . MET A 1 84 ? -3.616 5.858 3.331 1.00 85.81 84 MET A N 1
ATOM 643 C CA . MET A 1 84 ? -3.097 4.680 4.037 1.00 85.81 84 MET A CA 1
ATOM 644 C C . MET A 1 84 ? -1.803 4.989 4.799 1.00 85.81 84 MET A C 1
ATOM 646 O O . MET A 1 84 ? -1.664 4.598 5.952 1.00 85.81 84 MET A O 1
ATOM 650 N N . LEU A 1 85 ? -0.874 5.730 4.195 1.00 84.69 85 LEU A N 1
ATOM 651 C CA . LEU A 1 85 ? 0.373 6.134 4.848 1.00 84.69 85 LEU A CA 1
ATOM 652 C C . LEU A 1 85 ? 0.122 7.094 6.019 1.00 84.69 85 LEU A C 1
ATOM 654 O O . LEU A 1 85 ? 0.731 6.940 7.072 1.00 84.69 85 LEU A O 1
ATOM 658 N N . SER A 1 86 ? -0.815 8.033 5.873 1.00 83.88 86 SER A N 1
ATOM 659 C CA . SER A 1 86 ? -1.205 8.966 6.939 1.00 83.88 86 SER A CA 1
ATOM 660 C C . SER A 1 86 ? -1.835 8.246 8.132 1.00 83.88 86 SER A C 1
ATOM 662 O O . SER A 1 86 ? -1.579 8.606 9.273 1.00 83.88 86 SER A O 1
ATOM 664 N N . LEU A 1 87 ? -2.631 7.204 7.878 1.00 84.75 87 LEU A N 1
ATOM 665 C CA . LEU A 1 87 ? -3.218 6.359 8.920 1.00 84.75 87 LEU A CA 1
ATOM 666 C C . LEU A 1 87 ? -2.173 5.490 9.647 1.00 84.75 87 LEU A C 1
ATOM 668 O O . LEU A 1 87 ? -2.396 5.136 10.800 1.00 84.75 87 LEU A O 1
ATOM 672 N N . LEU A 1 88 ? -1.047 5.157 9.002 1.00 85.38 88 LEU A N 1
ATOM 673 C CA . LEU A 1 88 ? 0.081 4.454 9.634 1.00 85.38 88 LEU A CA 1
ATOM 674 C C . LEU A 1 88 ? 0.997 5.376 10.446 1.00 85.38 88 LEU A C 1
ATOM 676 O O . LEU A 1 88 ? 1.664 4.900 11.357 1.00 85.38 88 LEU A O 1
ATOM 680 N N . ALA A 1 89 ? 1.054 6.665 10.111 1.00 80.25 89 ALA A N 1
ATOM 681 C CA . ALA A 1 89 ? 1.919 7.650 10.765 1.00 80.25 89 ALA A CA 1
ATOM 682 C C . ALA A 1 89 ? 1.369 8.182 12.107 1.00 80.25 89 ALA A C 1
ATOM 684 O O . ALA A 1 89 ? 1.887 9.177 12.615 1.00 80.25 89 ALA A O 1
ATOM 685 N N . TYR A 1 90 ? 0.307 7.554 12.623 1.00 59.88 90 TYR A N 1
ATOM 686 C CA . TYR A 1 90 ? -0.396 7.921 13.855 1.00 59.88 90 TYR A CA 1
ATOM 687 C C . TYR A 1 90 ? 0.490 7.852 15.106 1.00 59.88 90 TYR A C 1
ATOM 689 O O . TYR A 1 90 ? 1.331 6.928 15.191 1.00 59.88 90 TYR A O 1
#

pLDDT: mean 82.89, std 9.83, range [53.56, 94.56]

Organism: NCBI:txid210430